Protein AF-A0A973G3P6-F1 (afdb_monomer)

Radius of gyration: 11.74 Å; Cα contacts (8 Å, |Δi|>4): 16; chains: 1; bounding box: 30×11×29 Å

Mean predicted aligned error: 2.51 Å

Structure (mmCIF, N/CA/C/O backbone):
data_AF-A0A973G3P6-F1
#
_entry.id   AF-A0A973G3P6-F1
#
loop_
_atom_site.group_PDB
_atom_site.id
_atom_site.type_symbol
_atom_site.label_atom_id
_atom_site.label_alt_id
_atom_site.label_comp_id
_atom_site.label_asym_id
_atom_site.label_entity_id
_atom_site.label_seq_id
_atom_site.pdbx_PDB_ins_code
_atom_site.Cartn_x
_atom_site.Cartn_y
_atom_site.Cartn_z
_atom_site.occupancy
_atom_site.B_iso_or_equiv
_atom_site.auth_seq_id
_atom_site.auth_com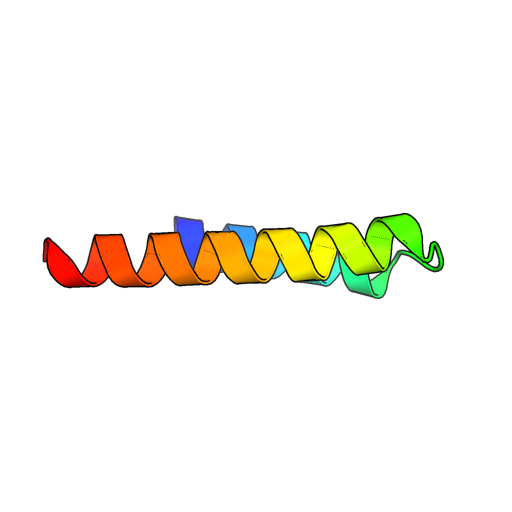p_id
_atom_site.auth_asym_id
_atom_site.auth_atom_id
_atom_site.pdbx_PDB_model_num
ATOM 1 N N . GLU A 1 1 ? -5.472 3.108 12.583 1.00 83.56 1 GLU A N 1
ATOM 2 C CA . GLU A 1 1 ? -4.639 3.986 11.716 1.00 83.56 1 GLU A CA 1
ATOM 3 C C . GLU A 1 1 ? -3.172 3.565 11.528 1.00 83.56 1 GLU A C 1
ATOM 5 O O . GLU A 1 1 ? -2.742 3.505 10.382 1.00 83.56 1 GLU A O 1
ATOM 10 N N . TYR A 1 2 ? -2.397 3.263 12.585 1.00 92.69 2 TYR A N 1
ATOM 11 C CA . TYR A 1 2 ? -0.951 2.951 12.481 1.00 92.69 2 TYR A CA 1
ATOM 12 C C . TYR A 1 2 ? -0.605 1.878 11.430 1.00 92.69 2 TYR A C 1
ATOM 14 O O . TYR A 1 2 ? 0.237 2.111 10.569 1.00 92.69 2 TYR A O 1
ATOM 22 N N . GLN A 1 3 ? -1.309 0.739 11.429 1.00 94.69 3 GLN A N 1
ATOM 23 C CA . GLN A 1 3 ? -1.056 -0.340 10.461 1.00 94.69 3 GLN A CA 1
ATOM 24 C C . GLN A 1 3 ? -1.272 0.099 9.002 1.00 94.69 3 GLN A C 1
ATOM 26 O O . GLN A 1 3 ? -0.467 -0.231 8.138 1.00 94.69 3 GLN A O 1
ATOM 31 N N . ILE A 1 4 ? -2.305 0.903 8.722 1.00 96.56 4 ILE A N 1
ATOM 32 C CA . ILE A 1 4 ? -2.584 1.426 7.372 1.00 96.56 4 ILE A CA 1
ATOM 33 C C . ILE A 1 4 ? -1.462 2.367 6.911 1.00 96.56 4 ILE A C 1
ATOM 35 O O . ILE A 1 4 ? -1.118 2.402 5.726 1.00 96.56 4 ILE A O 1
ATOM 39 N N . GLN A 1 5 ? -0.881 3.138 7.833 1.00 96.81 5 GLN A N 1
ATOM 40 C CA . GLN A 1 5 ? 0.249 4.015 7.524 1.00 96.81 5 GLN A CA 1
ATOM 41 C C . GLN A 1 5 ? 1.520 3.213 7.220 1.00 96.81 5 GLN A C 1
ATOM 43 O O . GLN A 1 5 ? 2.188 3.501 6.225 1.00 96.81 5 GLN A O 1
ATOM 48 N N . GLU A 1 6 ? 1.823 2.185 8.014 1.00 98.19 6 GLU A N 1
ATOM 49 C CA . GLU A 1 6 ? 2.997 1.334 7.785 1.00 98.19 6 GLU A CA 1
ATOM 50 C C . GLU A 1 6 ? 2.874 0.533 6.480 1.00 98.19 6 GLU A C 1
ATOM 52 O O . GLU A 1 6 ? 3.806 0.539 5.675 1.00 98.19 6 GLU A O 1
ATOM 57 N N . MET A 1 7 ? 1.694 -0.016 6.170 1.00 97.94 7 MET A N 1
ATOM 58 C CA . MET A 1 7 ? 1.443 -0.657 4.872 1.00 97.94 7 MET A CA 1
ATOM 59 C C . MET A 1 7 ? 1.656 0.311 3.700 1.00 97.94 7 MET A C 1
ATOM 61 O O . MET A 1 7 ? 2.296 -0.039 2.710 1.00 97.94 7 MET A O 1
ATOM 65 N N . ASN A 1 8 ? 1.179 1.556 3.806 1.00 98.00 8 ASN A N 1
ATOM 66 C CA . ASN A 1 8 ? 1.407 2.564 2.765 1.00 98.00 8 ASN A CA 1
ATOM 67 C C . ASN A 1 8 ? 2.899 2.861 2.553 1.00 98.00 8 ASN A C 1
ATOM 69 O O . ASN A 1 8 ? 3.338 3.027 1.411 1.00 98.00 8 ASN A O 1
ATOM 73 N N . ARG A 1 9 ? 3.694 2.935 3.628 1.00 98.06 9 ARG A N 1
ATOM 74 C CA . ARG A 1 9 ? 5.150 3.138 3.533 1.00 98.06 9 ARG A CA 1
ATOM 75 C C . ARG A 1 9 ? 5.838 1.978 2.825 1.00 98.06 9 ARG A C 1
ATOM 77 O O . ARG A 1 9 ? 6.686 2.211 1.960 1.00 98.06 9 ARG A O 1
ATOM 84 N N . GLU A 1 10 ? 5.449 0.752 3.145 1.00 98.00 10 GLU A N 1
ATOM 85 C CA . GLU A 1 10 ? 6.009 -0.444 2.524 1.00 98.00 10 GLU A CA 1
ATOM 86 C C . GLU A 1 10 ? 5.674 -0.511 1.027 1.00 98.00 10 GLU A C 1
ATOM 88 O O . GLU A 1 10 ? 6.576 -0.643 0.197 1.00 98.00 10 GLU A O 1
ATOM 93 N N . ILE A 1 11 ? 4.414 -0.265 0.655 1.00 98.06 11 ILE A N 1
ATOM 94 C CA . ILE A 1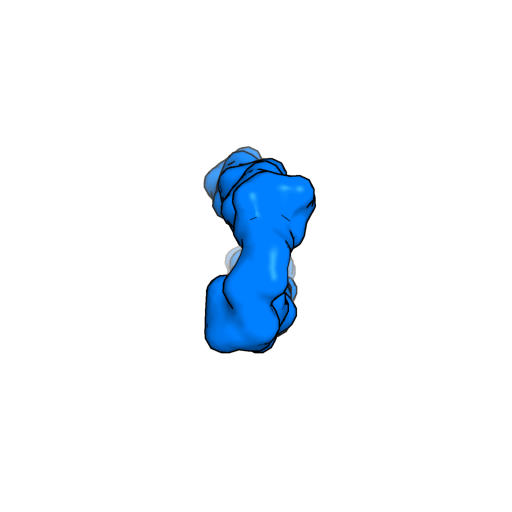 11 ? 3.974 -0.228 -0.749 1.00 98.06 11 ILE A CA 1
ATOM 95 C C . ILE A 1 11 ? 4.720 0.857 -1.541 1.00 98.06 11 ILE A C 1
ATOM 97 O O . ILE A 1 11 ? 5.135 0.631 -2.679 1.00 98.06 11 ILE A O 1
ATOM 101 N N . ASN A 1 12 ? 4.936 2.037 -0.949 1.00 97.69 12 ASN A N 1
ATOM 102 C CA . ASN A 1 12 ? 5.722 3.099 -1.582 1.00 97.69 12 ASN A CA 1
ATOM 103 C C . ASN A 1 12 ? 7.196 2.709 -1.762 1.00 97.69 12 ASN A C 1
ATOM 105 O O . ASN A 1 12 ? 7.803 3.040 -2.783 1.00 97.69 12 ASN A O 1
ATOM 109 N N . THR A 1 13 ? 7.773 1.985 -0.804 1.00 97.50 13 THR A N 1
ATOM 110 C CA . THR A 1 13 ? 9.156 1.496 -0.898 1.00 97.50 13 THR A CA 1
ATOM 111 C C . THR A 1 13 ? 9.303 0.460 -2.009 1.00 97.50 13 THR A C 1
ATOM 113 O O . THR A 1 13 ? 10.246 0.538 -2.793 1.00 97.50 13 THR A O 1
ATOM 116 N N . ILE A 1 14 ? 8.346 -0.462 -2.13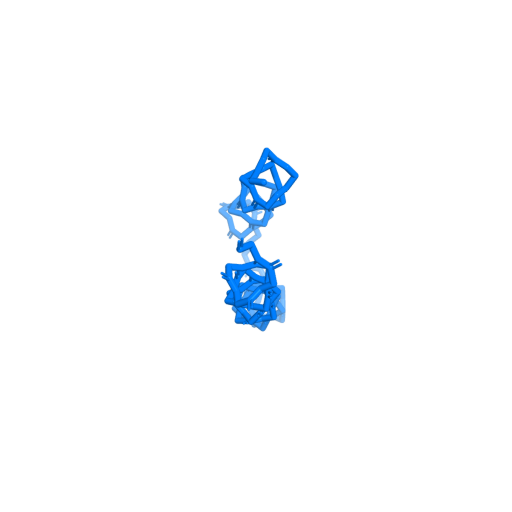6 1.00 96.69 14 ILE A N 1
ATOM 117 C CA . ILE A 1 14 ? 8.307 -1.443 -3.230 1.00 96.69 14 ILE A CA 1
ATOM 118 C C . ILE A 1 14 ? 8.180 -0.728 -4.581 1.00 96.69 14 ILE A C 1
ATOM 120 O O . ILE A 1 14 ? 8.967 -0.983 -5.491 1.00 96.69 14 ILE A O 1
ATOM 124 N N . GLY A 1 15 ? 7.237 0.211 -4.704 1.00 96.75 15 GLY A N 1
ATOM 125 C CA . GLY A 1 15 ? 7.007 0.942 -5.953 1.00 96.75 15 G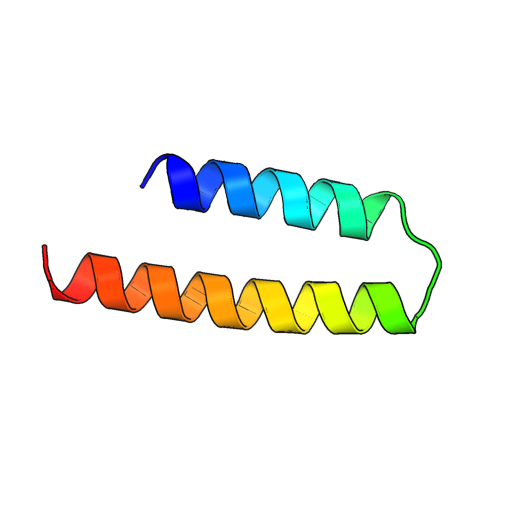LY A CA 1
ATOM 126 C C . GLY A 1 15 ? 8.183 1.820 -6.387 1.00 96.75 15 GLY A C 1
ATOM 127 O O . GLY A 1 15 ? 8.465 1.913 -7.573 1.00 96.75 15 GLY A O 1
ATOM 128 N N . SER A 1 16 ? 8.895 2.437 -5.441 1.00 95.81 16 SER A N 1
ATOM 129 C CA . SER A 1 16 ? 10.049 3.305 -5.738 1.00 95.81 16 SER A CA 1
ATOM 130 C C . SER A 1 16 ? 11.337 2.546 -6.062 1.00 95.81 16 SER A C 1
ATOM 132 O O . SER A 1 16 ? 12.237 3.119 -6.671 1.00 95.81 16 SER A O 1
ATOM 134 N N . LYS A 1 17 ? 11.438 1.272 -5.667 1.00 94.06 17 LYS A N 1
ATOM 135 C CA . LYS A 1 17 ? 12.614 0.422 -5.917 1.00 94.06 17 LYS A CA 1
ATOM 136 C C . LYS A 1 17 ? 12.412 -0.598 -7.036 1.00 94.06 17 LYS A C 1
ATOM 138 O O . LYS A 1 17 ? 13.345 -1.332 -7.347 1.00 94.06 17 LYS A O 1
ATOM 143 N N . SER A 1 18 ? 11.225 -0.650 -7.635 1.00 92.94 18 SER A N 1
ATOM 144 C CA . SER A 1 18 ? 10.925 -1.547 -8.746 1.00 92.94 18 SER A CA 1
ATOM 145 C C . SER A 1 18 ? 10.870 -0.795 -10.073 1.00 92.94 18 SER A C 1
ATOM 147 O O . SER A 1 18 ? 10.183 0.215 -10.194 1.00 92.94 18 SER A O 1
ATOM 149 N N . SER A 1 19 ? 11.566 -1.316 -11.081 1.00 91.50 19 SER A N 1
ATOM 150 C CA . SER A 1 19 ? 11.469 -0.875 -12.479 1.00 91.50 19 SER A CA 1
ATOM 151 C C . SER A 1 19 ? 10.545 -1.761 -13.325 1.00 91.50 19 SER A C 1
ATOM 153 O O . SER A 1 19 ? 10.364 -1.505 -14.514 1.00 91.50 19 SER A O 1
ATOM 155 N N . ASP A 1 20 ? 9.964 -2.801 -12.727 1.00 97.25 20 ASP A N 1
ATOM 156 C CA . ASP A 1 20 ? 9.108 -3.764 -13.411 1.00 97.25 20 ASP A CA 1
ATOM 157 C C . ASP A 1 20 ? 7.672 -3.227 -13.557 1.00 97.25 20 ASP A C 1
ATOM 159 O O . ASP A 1 20 ? 7.037 -2.798 -12.586 1.00 97.25 20 ASP A O 1
ATOM 163 N N . ALA A 1 21 ? 7.147 -3.261 -14.784 1.00 96.50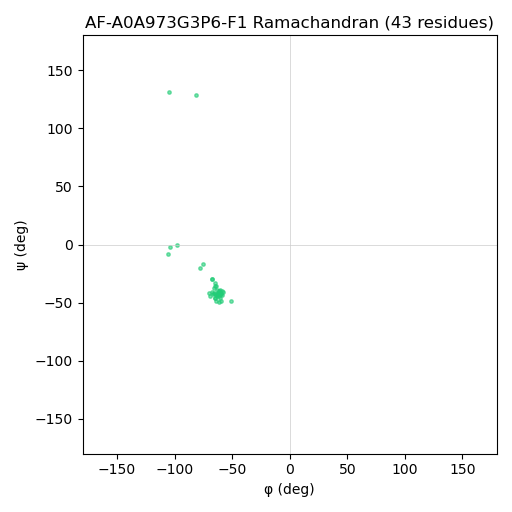 21 ALA A N 1
ATOM 164 C CA . ALA A 1 21 ? 5.823 -2.737 -15.113 1.00 96.50 21 ALA A CA 1
ATOM 165 C C . ALA A 1 21 ? 4.668 -3.543 -14.487 1.00 96.50 21 ALA A C 1
ATOM 167 O O . ALA A 1 21 ? 3.610 -2.981 -14.192 1.00 96.50 21 ALA A O 1
ATOM 168 N N . GLU A 1 22 ? 4.844 -4.847 -14.274 1.00 97.62 22 GLU A N 1
ATOM 169 C CA . GLU A 1 22 ? 3.880 -5.689 -13.568 1.00 97.62 22 GLU A CA 1
ATOM 170 C C . GLU A 1 22 ? 3.860 -5.338 -12.078 1.00 97.62 22 GLU A C 1
ATOM 172 O O . GLU A 1 22 ? 2.787 -5.184 -11.490 1.00 97.62 22 GLU A O 1
ATOM 177 N N . ILE A 1 23 ? 5.032 -5.119 -11.473 1.00 96.94 23 ILE A N 1
ATOM 178 C CA . ILE A 1 23 ? 5.123 -4.675 -10.075 1.00 96.94 23 ILE A CA 1
ATOM 179 C C . ILE A 1 23 ? 4.490 -3.289 -9.907 1.00 96.94 23 ILE A C 1
ATOM 181 O O . ILE A 1 23 ? 3.725 -3.083 -8.965 1.00 96.94 23 ILE A O 1
ATOM 185 N 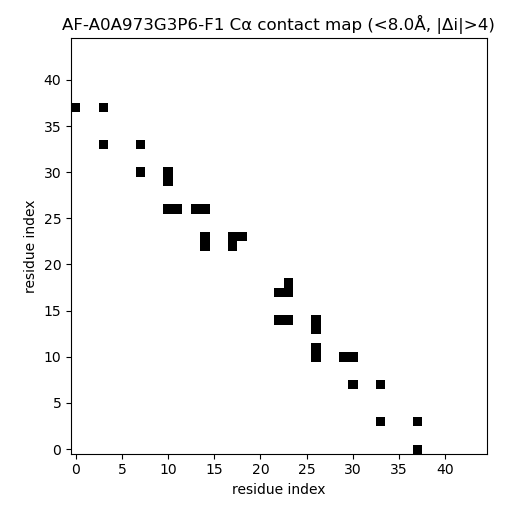N . ALA A 1 24 ? 4.742 -2.352 -10.826 1.00 96.62 24 ALA A N 1
ATOM 186 C CA . ALA A 1 24 ? 4.123 -1.027 -10.790 1.00 96.62 24 ALA A CA 1
ATOM 187 C C . ALA A 1 24 ? 2.587 -1.109 -10.827 1.00 96.62 24 ALA A C 1
ATOM 189 O O . ALA A 1 24 ? 1.906 -0.410 -10.073 1.00 96.62 24 ALA A O 1
ATOM 190 N N . ARG A 1 25 ? 2.035 -2.008 -11.651 1.00 97.75 25 ARG A N 1
ATOM 191 C CA . ARG A 1 25 ? 0.589 -2.256 -11.722 1.00 97.75 25 ARG A CA 1
ATOM 192 C C . ARG A 1 25 ? 0.042 -2.812 -10.408 1.00 97.75 25 ARG A C 1
ATOM 194 O O . ARG A 1 25 ? -0.908 -2.249 -9.870 1.00 97.75 25 ARG A O 1
ATOM 201 N N . LYS A 1 26 ? 0.696 -3.831 -9.843 1.00 98.19 26 LYS A N 1
ATOM 202 C CA . LYS A 1 26 ? 0.326 -4.406 -8.538 1.00 98.19 26 LYS A CA 1
ATOM 203 C C . LYS A 1 26 ? 0.373 -3.364 -7.420 1.00 98.19 26 LYS A C 1
ATOM 205 O O . LYS A 1 26 ? -0.521 -3.323 -6.587 1.00 98.19 26 LYS A O 1
ATOM 210 N N . VAL A 1 27 ? 1.366 -2.472 -7.412 1.00 98.25 27 VAL A N 1
ATOM 211 C CA . VAL A 1 27 ? 1.455 -1.371 -6.435 1.00 98.25 27 VAL A CA 1
ATOM 212 C C . VAL A 1 27 ? 0.233 -0.453 -6.510 1.00 98.25 27 VAL A C 1
ATOM 214 O O . VAL A 1 27 ? -0.293 -0.059 -5.470 1.00 98.25 27 VAL A O 1
ATOM 217 N N . ILE A 1 28 ? -0.236 -0.115 -7.714 1.00 97.50 28 ILE A N 1
ATOM 218 C CA . ILE A 1 28 ? -1.438 0.712 -7.899 1.00 97.50 28 ILE A CA 1
ATOM 219 C C . ILE A 1 28 ? -2.680 -0.021 -7.379 1.00 97.50 28 ILE A C 1
ATOM 221 O O . ILE A 1 28 ? -3.464 0.566 -6.633 1.00 97.50 28 ILE A O 1
ATOM 225 N N . GLU A 1 29 ? -2.835 -1.300 -7.722 1.00 98.50 29 GLU A N 1
ATOM 226 C CA . GLU A 1 29 ? -3.954 -2.134 -7.264 1.00 98.50 29 GLU A CA 1
ATOM 227 C C . GLU A 1 29 ? -3.990 -2.233 -5.733 1.00 98.50 29 GLU A C 1
ATOM 229 O O . GLU A 1 29 ? -5.015 -1.946 -5.115 1.00 98.50 29 GLU A O 1
ATOM 234 N N . ILE A 1 30 ? -2.852 -2.529 -5.100 1.00 98.19 30 ILE A N 1
ATOM 235 C CA . ILE A 1 30 ? -2.752 -2.640 -3.639 1.00 98.19 30 ILE A CA 1
ATOM 236 C C . ILE A 1 30 ? -3.052 -1.294 -2.963 1.00 98.19 30 ILE A C 1
ATOM 238 O O . ILE A 1 30 ? -3.731 -1.265 -1.937 1.00 98.19 30 ILE A O 1
ATOM 242 N N . LYS A 1 31 ? -2.605 -0.162 -3.527 1.00 97.94 31 LYS A N 1
ATOM 243 C CA . LYS A 1 31 ? -2.961 1.169 -2.998 1.00 97.94 31 LYS A CA 1
ATOM 244 C C . LYS A 1 31 ? -4.469 1.417 -3.034 1.00 97.94 31 LYS A C 1
ATOM 246 O O . LYS A 1 31 ? -5.002 2.000 -2.092 1.00 97.94 31 LYS A O 1
ATOM 251 N N . ALA A 1 32 ? -5.153 0.974 -4.088 1.00 98.19 32 ALA A N 1
ATOM 252 C CA . ALA A 1 32 ? -6.603 1.102 -4.197 1.00 98.19 32 ALA A CA 1
ATOM 253 C C . ALA A 1 32 ? -7.342 0.221 -3.172 1.00 98.19 32 ALA A C 1
ATOM 255 O O . ALA A 1 32 ? -8.308 0.673 -2.559 1.00 98.19 32 ALA A O 1
ATOM 256 N N . GLU A 1 33 ? -6.873 -1.008 -2.941 1.00 98.19 33 GLU A N 1
ATOM 257 C CA . GLU A 1 33 ? -7.399 -1.880 -1.879 1.00 98.19 33 GLU A CA 1
ATOM 258 C C . GLU A 1 33 ? -7.177 -1.274 -0.486 1.00 98.19 33 GLU A C 1
ATOM 260 O O . GLU A 1 33 ? -8.094 -1.220 0.332 1.00 98.19 33 GLU A O 1
ATOM 265 N N . LEU A 1 34 ? -5.985 -0.733 -0.222 1.00 97.69 34 LEU A N 1
ATOM 266 C CA . LEU A 1 34 ? -5.663 -0.117 1.065 1.00 97.69 34 LEU A CA 1
ATOM 267 C C . LEU A 1 34 ? -6.509 1.137 1.341 1.00 97.69 34 LEU A C 1
ATOM 269 O O . LEU A 1 34 ? -6.876 1.393 2.489 1.00 97.69 34 LEU A O 1
ATOM 273 N N . ALA A 1 35 ? -6.862 1.898 0.299 1.00 97.06 35 ALA A N 1
ATOM 274 C CA . ALA A 1 35 ? -7.801 3.012 0.407 1.00 97.06 35 ALA A CA 1
ATOM 275 C C . ALA A 1 35 ? -9.213 2.539 0.793 1.00 97.06 35 ALA A C 1
ATOM 277 O O . ALA A 1 35 ? -9.816 3.125 1.690 1.00 97.06 35 ALA A O 1
ATOM 278 N N . ARG A 1 36 ? -9.703 1.443 0.193 1.00 97.56 36 ARG A N 1
ATOM 279 C CA . ARG A 1 36 ? -10.990 0.829 0.569 1.00 97.56 36 ARG A CA 1
ATOM 280 C C . ARG A 1 36 ? -10.997 0.337 2.013 1.00 97.56 36 ARG A C 1
ATOM 282 O O . ARG A 1 36 ? -11.960 0.578 2.732 1.00 97.56 36 ARG A O 1
ATOM 289 N N . ILE A 1 37 ? -9.918 -0.307 2.460 1.00 96.06 37 ILE A N 1
ATOM 290 C CA . ILE A 1 37 ? -9.777 -0.745 3.859 1.00 96.06 37 ILE A CA 1
ATOM 291 C C . ILE A 1 37 ? -9.818 0.462 4.801 1.00 96.06 37 ILE A C 1
ATOM 293 O O . ILE A 1 37 ? -10.488 0.420 5.830 1.00 96.06 37 ILE A O 1
ATOM 297 N N . ARG A 1 38 ? -9.139 1.560 4.447 1.00 96.25 38 ARG A N 1
ATOM 298 C CA . ARG A 1 38 ? -9.158 2.792 5.242 1.00 96.25 38 ARG A CA 1
ATOM 299 C C . ARG A 1 38 ? -10.564 3.369 5.379 1.00 96.25 38 ARG A C 1
ATOM 301 O O . ARG A 1 38 ? -10.943 3.730 6.486 1.00 96.25 38 ARG A O 1
ATOM 308 N N . GLU A 1 39 ? -11.315 3.442 4.286 1.00 96.94 39 GLU A N 1
ATOM 309 C CA . GLU A 1 39 ? -12.702 3.915 4.302 1.00 96.94 39 GLU A CA 1
ATOM 310 C C . GLU A 1 39 ? -13.588 3.023 5.185 1.00 96.94 39 GLU A C 1
ATOM 312 O O . GLU A 1 39 ? -14.334 3.526 6.018 1.00 96.94 39 GLU A O 1
ATOM 317 N N . GLN A 1 40 ? -13.460 1.695 5.074 1.00 95.12 40 GLN A N 1
ATOM 318 C CA . GLN A 1 40 ? -14.216 0.760 5.915 1.00 95.12 40 GLN A CA 1
ATOM 319 C C . GLN A 1 40 ? -13.926 0.942 7.405 1.00 95.12 40 GLN A C 1
ATOM 321 O O . GLN A 1 40 ? -14.858 0.919 8.201 1.00 95.12 40 GLN A O 1
ATOM 326 N N . VAL A 1 41 ? -12.657 1.140 7.775 1.00 94.06 41 VAL A N 1
ATOM 327 C CA . VAL A 1 41 ? -12.258 1.400 9.166 1.00 94.06 41 VAL A CA 1
ATOM 328 C C . VAL A 1 41 ? -12.874 2.703 9.675 1.00 94.06 41 VAL A C 1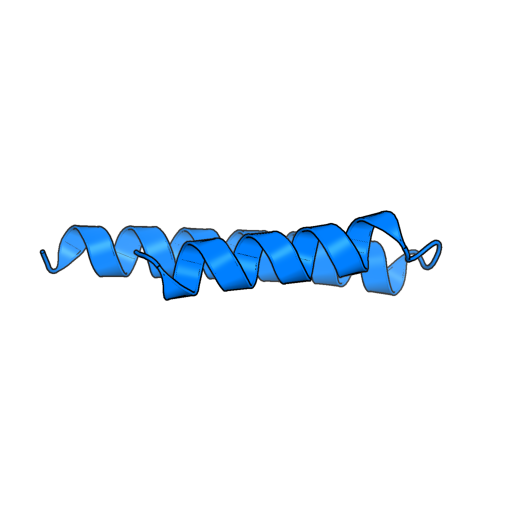
ATOM 330 O O . VAL A 1 41 ? -13.393 2.725 10.781 1.00 94.06 41 VAL A O 1
ATOM 333 N N . GLN A 1 42 ? -12.888 3.758 8.859 1.00 92.44 42 GLN A N 1
ATOM 334 C CA . GLN A 1 42 ? -13.507 5.035 9.231 1.00 92.44 42 GLN A CA 1
ATOM 335 C C . GLN A 1 42 ? -15.033 4.949 9.363 1.00 92.44 42 GLN A C 1
ATOM 337 O O . GLN A 1 42 ? -15.612 5.689 10.144 1.00 92.44 42 GLN A O 1
ATOM 342 N N . ASN A 1 43 ? -15.689 4.057 8.618 1.00 93.94 43 ASN A N 1
ATOM 343 C CA . ASN A 1 43 ? -17.143 3.880 8.678 1.00 93.94 43 ASN A CA 1
ATOM 344 C C . ASN A 1 43 ? -17.628 3.122 9.930 1.00 93.94 43 ASN A C 1
ATOM 346 O O . ASN A 1 43 ? -18.829 3.129 10.199 1.00 93.94 43 ASN A O 1
ATOM 350 N N . ILE A 1 44 ? -16.740 2.416 10.641 1.00 90.75 44 ILE A N 1
ATOM 351 C CA . ILE A 1 44 ? -17.074 1.635 11.850 1.00 90.75 44 ILE A CA 1
ATOM 352 C C . ILE A 1 44 ? -16.601 2.291 13.155 1.00 90.75 44 ILE A C 1
ATOM 354 O O . ILE A 1 44 ? -16.923 1.780 14.229 1.00 90.75 44 ILE A O 1
ATOM 358 N N . GLU A 1 45 ? -15.821 3.368 13.057 1.00 73.94 45 GLU A N 1
ATOM 359 C CA . GLU A 1 45 ? -15.467 4.263 14.168 1.00 73.94 45 GLU A CA 1
ATOM 360 C C . GLU A 1 45 ? -16.618 5.237 14.468 1.0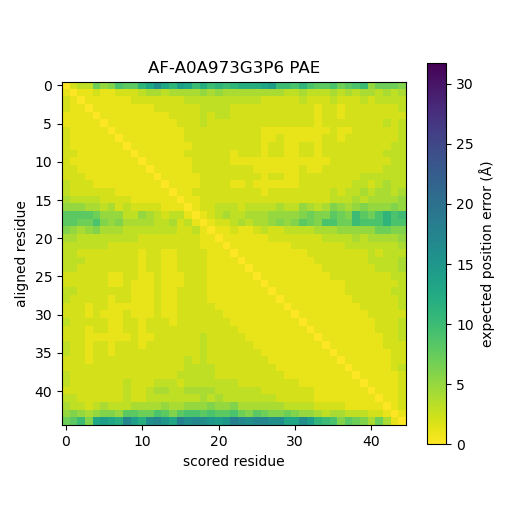0 73.94 45 GLU A C 1
ATOM 362 O O . GLU A 1 45 ? -16.862 5.482 15.673 1.00 73.94 45 GLU A O 1
#

Secondary structure (DSSP, 8-state):
-HHHHHHHHHHHHHHHH---HHHHHHHHHHHHHHHHHHHHHHHH-

Sequence (45 aa):
EYQI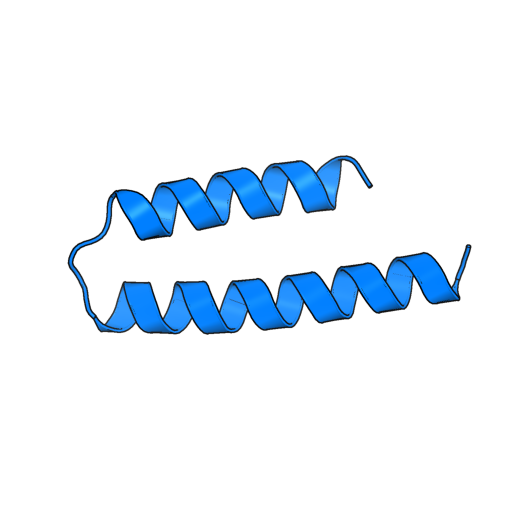QEMNREINTIGSKSSDAEIARKVIEIKAELARIREQVQNIE

pLDDT: mean 95.67, std 4.26, range [73.94, 98.5]

Solvent-accessible surface area (backbone atoms only — not comparable to full-atom values): 2649 Å² total; per-residue (Å²): 111,70,68,63,53,54,52,52,54,51,48,50,50,52,47,73,74,50,90,48,71,68,57,49,50,49,41,54,52,51,52,54,52,52,51,53,52,51,52,55,55,63,74,75,109

Nearest PDB structures (foldseek):
  5jbr-assembly1_B  TM=7.753E-01  e=2.961E+00  Beutenbergia cavernae DSM 12333
  2oh3-assembly1_A-2  TM=7.656E-01  e=3.179E+00  Paramagnetospirillum magnetotacticum MS-1
  1tl8-assembly1_A  TM=6.931E-01  e=4.228E+00  Homo sapiens

Foldseek 3Di:
DVVLVVVLVVLVVQCVPDPDPVSVVVSVVVVVVSVVVVVVVVVVD